Protein AF-A0A2A4RVU8-F1 (afdb_monomer_lite)

Foldseek 3Di:
DVVVVVVVVVVVVVVVVVVVVVVPQDQEAEDEDEPVDDDPCVVCVVVVVVCVVSVHHYHYDYDHDVVVVVVVD

Sequence (73 aa):
MKKILSLILGSIVAITLSASVAYSAANQVRVAFFLEWALPNQEDKVKNTFDDALGVPVKWTNFATGGEMTEAM

pLDDT: mean 82.17, std 8.36, range [60.41, 92.0]

Structure (mmCIF, N/CA/C/O backbone):
data_AF-A0A2A4RVU8-F1
#
_entry.id   AF-A0A2A4RVU8-F1
#
loop_
_atom_site.group_PDB
_atom_site.id
_atom_site.type_symbol
_atom_site.label_atom_id
_atom_site.label_alt_id
_atom_site.label_comp_id
_atom_site.label_asym_id
_atom_site.label_entity_id
_atom_site.label_seq_id
_atom_site.pdbx_PDB_ins_code
_atom_site.Cartn_x
_atom_site.Cartn_y
_atom_site.Cartn_z
_atom_site.occupancy
_atom_site.B_iso_or_equiv
_atom_site.auth_seq_id
_atom_site.auth_comp_id
_atom_site.auth_asym_id
_atom_site.auth_atom_id
_atom_site.pdbx_PDB_model_num
ATOM 1 N N . MET A 1 1 ? -33.261 18.618 33.663 1.00 62.25 1 MET A N 1
ATOM 2 C CA . MET A 1 1 ? -33.399 18.191 32.250 1.00 62.25 1 MET A CA 1
ATOM 3 C C . MET A 1 1 ? -32.262 18.697 31.362 1.00 62.25 1 MET A C 1
ATOM 5 O O . MET A 1 1 ? -31.555 17.865 30.819 1.00 62.25 1 MET A O 1
ATOM 9 N N . LYS A 1 2 ? -31.992 20.013 31.285 1.00 71.94 2 LYS A N 1
ATOM 10 C CA . LYS A 1 2 ? -30.913 20.579 30.439 1.00 71.94 2 LYS A CA 1
ATOM 11 C C . LYS A 1 2 ? -29.515 19.972 30.675 1.00 71.94 2 LYS A C 1
ATOM 13 O O . LYS A 1 2 ? -28.821 19.681 29.714 1.00 71.94 2 LYS A O 1
ATOM 18 N N . LYS A 1 3 ? -29.132 19.711 31.935 1.00 74.44 3 LYS A N 1
ATOM 19 C CA . LYS A 1 3 ? -27.834 19.090 32.280 1.00 74.44 3 LYS A CA 1
ATOM 20 C C . LYS A 1 3 ? -27.708 17.635 31.810 1.00 74.44 3 LYS A C 1
ATOM 22 O O . LYS A 1 3 ? -26.656 17.251 31.328 1.00 74.44 3 LYS A O 1
ATOM 27 N N . ILE A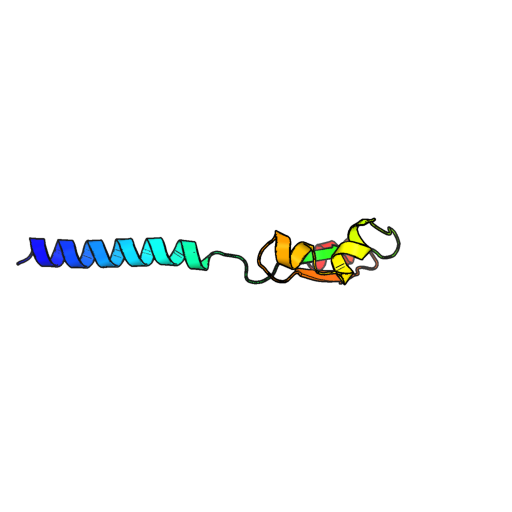 1 4 ? -28.789 16.859 31.907 1.00 83.94 4 ILE A N 1
ATOM 28 C CA . ILE A 1 4 ? -28.834 15.459 31.451 1.00 83.94 4 ILE A CA 1
ATOM 29 C C . ILE A 1 4 ? -28.784 15.413 29.921 1.00 83.94 4 ILE A C 1
ATOM 31 O O . ILE A 1 4 ? -28.008 14.654 29.359 1.00 83.94 4 ILE A O 1
ATOM 35 N N . LEU A 1 5 ? -29.539 16.290 29.251 1.00 83.62 5 LEU A N 1
ATOM 36 C CA . LEU A 1 5 ? -29.513 16.404 27.793 1.00 83.62 5 LEU A CA 1
ATOM 37 C C . LEU A 1 5 ? -28.128 16.825 27.278 1.00 83.62 5 LEU A C 1
ATOM 39 O O . LEU A 1 5 ? -27.633 16.247 26.320 1.00 83.62 5 LEU A O 1
ATOM 43 N N . SER A 1 6 ? -27.479 17.777 27.954 1.00 81.94 6 SER A N 1
ATOM 44 C CA . SER A 1 6 ? -26.115 18.210 27.630 1.00 81.94 6 SER A CA 1
ATOM 45 C C . SER A 1 6 ? -25.079 17.103 27.826 1.00 81.94 6 SER A C 1
ATOM 47 O O . SER A 1 6 ? -24.122 17.033 27.060 1.00 81.94 6 SER A O 1
ATOM 49 N N . LEU A 1 7 ? -25.262 16.247 28.835 1.00 86.12 7 LEU A N 1
ATOM 50 C CA . LEU A 1 7 ? -24.372 15.119 29.098 1.00 86.12 7 LEU A CA 1
ATOM 51 C C . LEU A 1 7 ? -24.510 14.060 28.000 1.00 86.12 7 LEU A C 1
ATOM 53 O O . LEU A 1 7 ? -23.505 13.644 27.442 1.00 86.12 7 LEU A O 1
ATOM 57 N N . ILE A 1 8 ? -25.745 13.718 27.614 1.00 87.62 8 ILE A N 1
ATOM 58 C CA . ILE A 1 8 ? -26.023 12.771 26.522 1.00 87.62 8 ILE A CA 1
ATOM 59 C C . ILE A 1 8 ? -25.446 13.281 25.195 1.00 87.62 8 ILE A C 1
ATOM 61 O O . ILE A 1 8 ? -24.771 12.533 24.491 1.00 87.62 8 ILE A O 1
ATOM 65 N N . LEU A 1 9 ? -25.656 14.560 24.865 1.00 85.12 9 LEU A N 1
ATOM 66 C CA . LEU A 1 9 ? -25.121 15.152 23.636 1.00 85.12 9 LEU A CA 1
ATOM 67 C C . LEU A 1 9 ? -23.585 15.168 23.629 1.00 85.12 9 LEU A C 1
ATOM 69 O O . LEU A 1 9 ? -22.973 14.830 22.619 1.00 85.12 9 LEU A O 1
ATOM 73 N N . GLY A 1 10 ? -22.960 15.502 24.763 1.00 86.50 10 GLY A N 1
ATOM 74 C CA . GLY A 1 10 ? -21.505 15.465 24.914 1.00 86.50 10 GLY A CA 1
ATOM 75 C C . GLY A 1 10 ? -20.926 14.054 24.778 1.00 86.50 10 GLY A C 1
ATOM 76 O O . GLY A 1 10 ? -19.895 13.875 24.133 1.00 86.50 10 GLY A O 1
ATOM 77 N N . SER A 1 11 ? -21.611 13.040 25.317 1.00 84.06 11 SER A N 1
ATOM 78 C CA . SER A 1 11 ? -21.216 11.635 25.173 1.00 84.06 11 SER A CA 1
ATOM 79 C C . SER A 1 11 ? -21.275 11.161 23.721 1.00 84.06 11 SER A C 1
ATOM 81 O O . SER A 1 11 ? -20.360 10.479 23.270 1.00 84.06 11 SER A O 1
ATOM 83 N N . ILE A 1 12 ? -22.308 11.552 22.968 1.00 85.62 12 ILE A N 1
ATOM 84 C CA . ILE A 1 12 ? -22.431 11.209 21.543 1.00 85.62 12 ILE A CA 1
ATOM 85 C C . ILE A 1 12 ? -21.269 11.810 20.749 1.00 85.62 12 ILE A C 1
ATOM 87 O O . ILE A 1 12 ? -20.624 11.103 19.980 1.00 85.62 12 ILE A O 1
ATOM 91 N N . VAL A 1 13 ? -20.950 13.086 20.983 1.00 85.12 13 VAL A N 1
ATOM 92 C CA . VAL A 1 13 ? -19.822 13.759 20.324 1.00 85.12 13 VAL A CA 1
ATOM 93 C C . VAL A 1 13 ? -18.506 13.038 20.633 1.00 85.12 13 VAL A C 1
ATOM 95 O O . VAL A 1 13 ? -17.782 12.676 19.706 1.00 85.12 13 VAL A O 1
ATOM 98 N N . ALA A 1 14 ? -18.230 12.731 21.903 1.00 81.56 14 ALA A N 1
ATOM 99 C CA . ALA A 1 14 ? -17.023 12.002 22.294 1.00 81.56 14 ALA A CA 1
ATOM 100 C C . ALA A 1 14 ? -16.904 10.633 21.596 1.00 81.56 14 ALA A C 1
ATOM 102 O O . ALA A 1 14 ? -15.844 10.308 21.068 1.00 81.56 14 ALA A O 1
ATOM 103 N N . ILE A 1 15 ? -18.000 9.871 21.509 1.00 82.50 15 ILE A N 1
ATOM 104 C CA . ILE A 1 15 ? -18.027 8.570 20.821 1.00 82.50 15 ILE A CA 1
ATOM 105 C C . ILE A 1 15 ? -17.753 8.732 19.320 1.00 82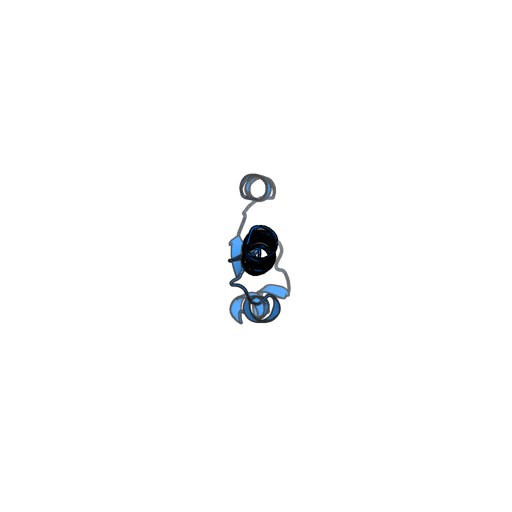.50 15 ILE A C 1
ATOM 107 O O . ILE A 1 15 ? -16.963 7.974 18.759 1.00 82.50 15 ILE A O 1
ATOM 111 N N . THR A 1 16 ? -18.356 9.729 18.664 1.00 78.94 16 THR A N 1
ATOM 112 C CA . THR A 1 16 ? -18.139 9.966 17.225 1.00 78.94 16 THR A CA 1
ATOM 113 C C . THR A 1 16 ? -16.697 10.360 16.901 1.00 78.94 16 THR A C 1
ATOM 115 O O . THR A 1 16 ? -16.141 9.869 15.921 1.00 78.94 16 THR A O 1
ATOM 118 N N . LEU A 1 17 ? -16.062 11.168 17.755 1.00 77.62 17 LEU A N 1
ATOM 119 C CA . LEU A 1 17 ? -14.653 11.547 17.619 1.00 77.62 17 LEU A CA 1
ATOM 120 C C . LEU A 1 17 ? -13.701 10.374 17.890 1.00 77.62 17 LEU A C 1
ATOM 122 O O . LEU A 1 17 ? -12.670 10.260 17.234 1.00 77.62 17 LEU A O 1
ATOM 126 N N . SER A 1 18 ? -14.028 9.471 18.817 1.00 71.38 18 SER A N 1
ATOM 127 C CA . SER A 1 18 ? -13.235 8.251 19.022 1.00 71.38 18 SER A CA 1
ATOM 128 C C . SER A 1 18 ? -13.375 7.267 17.854 1.00 71.38 18 SER A C 1
ATOM 130 O O . SER A 1 18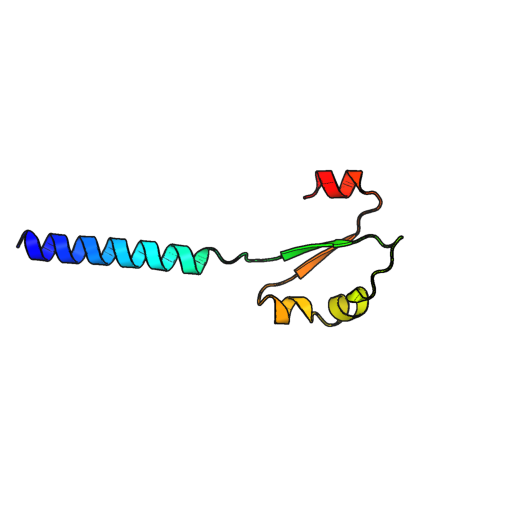 ? -12.395 6.640 17.454 1.00 71.38 18 SER A O 1
ATOM 132 N N . ALA A 1 19 ? -14.566 7.164 17.260 1.00 68.44 19 ALA A N 1
ATOM 133 C CA . ALA A 1 19 ? -14.820 6.293 16.115 1.00 68.44 19 ALA A CA 1
ATOM 134 C C . ALA A 1 19 ? -14.118 6.767 14.828 1.00 68.44 19 ALA A C 1
ATOM 136 O O . ALA A 1 19 ? -13.667 5.933 14.043 1.00 68.44 19 ALA A O 1
ATOM 137 N N . SER A 1 20 ? -13.962 8.082 14.618 1.00 64.38 20 SER A N 1
ATOM 138 C CA . SER A 1 20 ? -13.264 8.611 13.436 1.00 64.38 20 SER A CA 1
ATOM 139 C C . SER A 1 20 ? -11.779 8.243 13.394 1.00 64.38 20 SER A C 1
ATOM 141 O O . SER A 1 20 ? -11.228 8.068 12.313 1.00 64.38 20 SER A O 1
ATOM 143 N N . VAL A 1 21 ? -11.132 8.075 14.553 1.00 62.69 21 VAL A N 1
ATOM 144 C CA . VAL A 1 21 ? -9.718 7.661 14.620 1.00 62.69 21 VAL A CA 1
ATOM 145 C C . VAL A 1 21 ? -9.562 6.184 14.249 1.00 62.69 21 VAL A C 1
ATOM 147 O O . VAL A 1 21 ? -8.634 5.829 13.529 1.00 62.69 21 VAL A O 1
ATOM 150 N N . ALA A 1 22 ? -10.505 5.331 14.662 1.00 60.75 22 ALA A N 1
ATOM 151 C CA . ALA A 1 22 ? -10.509 3.910 14.309 1.00 60.75 22 ALA A CA 1
ATOM 152 C C . ALA A 1 22 ? -10.722 3.663 12.800 1.00 60.75 22 ALA A C 1
ATOM 154 O O . ALA A 1 22 ? -10.216 2.684 12.262 1.00 60.75 22 ALA A O 1
ATOM 155 N N . TYR A 1 23 ? -11.422 4.569 12.109 1.00 60.41 23 TYR A N 1
ATOM 156 C CA . TYR A 1 23 ? -11.643 4.519 10.657 1.00 60.41 23 TYR A CA 1
ATOM 157 C C . TYR A 1 23 ? -10.557 5.215 9.822 1.00 60.41 23 TYR A C 1
ATOM 159 O O . TYR A 1 23 ? -10.631 5.198 8.597 1.00 60.41 23 TYR A O 1
ATOM 167 N N . SER A 1 24 ? -9.546 5.821 10.453 1.00 66.00 24 SER A N 1
ATOM 168 C CA . SER A 1 24 ? -8.451 6.499 9.743 1.00 66.00 24 SER A CA 1
ATOM 169 C C . SER A 1 24 ? -7.344 5.544 9.269 1.00 66.00 24 SER A C 1
ATOM 171 O O . SER A 1 24 ? -6.359 6.002 8.685 1.00 66.00 24 SER A O 1
ATOM 173 N N . ALA A 1 25 ? -7.461 4.239 9.529 1.00 66.94 25 ALA A N 1
ATOM 174 C CA . ALA A 1 25 ? -6.512 3.253 9.028 1.00 66.94 25 ALA A CA 1
ATOM 175 C C . ALA A 1 25 ? -6.556 3.204 7.490 1.00 66.94 25 ALA A C 1
ATOM 177 O O . ALA A 1 25 ? -7.627 3.191 6.882 1.00 66.94 25 ALA A O 1
ATOM 178 N N . ALA A 1 26 ? -5.387 3.198 6.846 1.00 72.69 26 ALA A N 1
ATOM 179 C CA . ALA A 1 26 ? -5.306 3.102 5.394 1.00 72.69 26 ALA A CA 1
ATOM 180 C C . ALA A 1 26 ? -5.825 1.732 4.932 1.00 72.69 26 ALA A C 1
ATOM 182 O O . ALA A 1 26 ? -5.328 0.710 5.377 1.00 72.69 26 ALA A O 1
ATOM 183 N N . ASN A 1 27 ? -6.786 1.687 4.008 1.00 84.12 27 ASN A N 1
ATOM 184 C CA . ASN A 1 27 ? -7.363 0.413 3.547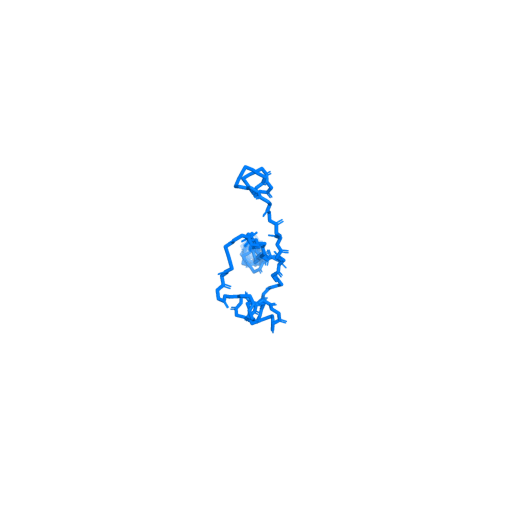 1.00 84.12 27 ASN A CA 1
ATOM 185 C C . ASN A 1 27 ? -6.409 -0.428 2.678 1.00 84.12 27 ASN A C 1
ATOM 187 O O . ASN A 1 27 ? -6.684 -1.595 2.415 1.00 84.12 27 ASN A O 1
ATOM 191 N N . GLN A 1 28 ? -5.338 0.176 2.162 1.00 87.19 28 GLN A N 1
ATOM 192 C CA . GLN A 1 28 ? -4.350 -0.463 1.297 1.00 87.19 28 GLN A CA 1
ATOM 193 C C . GLN A 1 28 ? -3.069 0.373 1.293 1.00 87.19 28 GLN A C 1
ATOM 195 O O . GLN A 1 28 ? -3.129 1.603 1.236 1.00 87.19 28 GLN A O 1
ATOM 200 N N . VAL A 1 29 ? -1.918 -0.292 1.276 1.00 89.44 29 VAL A N 1
ATOM 201 C CA . VAL A 1 29 ? -0.613 0.339 1.050 1.00 89.44 29 VAL A CA 1
ATOM 202 C C . VAL A 1 29 ? -0.200 0.110 -0.399 1.00 89.44 29 VAL A C 1
ATOM 204 O O . VAL A 1 29 ? -0.311 -0.994 -0.923 1.00 89.44 29 VAL A O 1
ATOM 207 N N . ARG A 1 30 ? 0.271 1.156 -1.081 1.00 89.81 30 ARG A N 1
ATOM 208 C CA . ARG A 1 30 ? 0.805 1.057 -2.446 1.00 89.81 30 ARG A CA 1
ATOM 209 C C . ARG A 1 30 ? 2.320 1.156 -2.396 1.00 89.81 30 ARG A C 1
ATOM 211 O O . ARG A 1 30 ? 2.846 2.124 -1.859 1.00 89.81 30 ARG A O 1
ATOM 218 N N . VAL A 1 31 ? 3.006 0.179 -2.980 1.00 89.56 31 VAL A N 1
ATOM 219 C CA . VAL A 1 31 ? 4.470 0.149 -3.042 1.00 89.56 31 VAL A CA 1
ATOM 220 C C . VAL A 1 31 ? 4.919 0.175 -4.496 1.00 89.56 31 VAL A C 1
ATOM 222 O O . VAL A 1 31 ? 4.522 -0.667 -5.307 1.00 89.56 31 VAL A O 1
ATOM 225 N N . ALA A 1 32 ? 5.749 1.161 -4.820 1.00 89.75 32 ALA A N 1
ATOM 226 C CA . ALA A 1 32 ? 6.440 1.259 -6.096 1.00 89.75 32 ALA A CA 1
ATOM 227 C C . ALA A 1 32 ? 7.715 0.406 -6.074 1.00 89.75 32 ALA A C 1
ATOM 229 O O . ALA A 1 32 ? 8.441 0.395 -5.080 1.00 89.75 32 ALA A O 1
ATOM 230 N N . PHE A 1 33 ? 8.005 -0.290 -7.171 1.00 87.50 33 PHE A N 1
ATOM 231 C CA . PHE A 1 33 ? 9.291 -0.955 -7.372 1.00 87.50 33 PHE A CA 1
ATOM 232 C C . PHE A 1 33 ? 9.742 -0.848 -8.832 1.00 87.50 33 PHE A C 1
ATOM 234 O O . PHE A 1 33 ? 8.942 -0.545 -9.717 1.00 87.50 33 PHE A O 1
ATOM 241 N N . PHE A 1 34 ? 11.023 -1.124 -9.069 1.00 86.69 34 PHE A N 1
ATOM 242 C CA . PHE A 1 34 ? 11.632 -1.138 -10.396 1.00 86.69 34 PHE A CA 1
ATOM 243 C C . PHE A 1 34 ? 12.208 -2.524 -10.669 1.00 86.69 34 PHE A C 1
ATOM 245 O O . PHE A 1 34 ? 12.930 -3.065 -9.833 1.00 86.69 34 PHE A O 1
ATOM 252 N N . LEU A 1 35 ? 11.910 -3.105 -11.832 1.00 83.94 35 LEU A N 1
ATOM 253 C CA . LEU A 1 35 ? 12.515 -4.377 -12.250 1.00 83.94 35 LEU A CA 1
ATOM 254 C C . LEU A 1 35 ? 14.021 -4.257 -12.517 1.00 83.94 35 LEU A C 1
ATOM 256 O O . LEU A 1 35 ? 14.746 -5.219 -12.281 1.00 83.94 35 LEU A O 1
ATOM 260 N N . GLU A 1 36 ? 14.487 -3.082 -12.948 1.00 81.00 36 GLU A N 1
ATOM 261 C CA . GLU A 1 36 ? 15.910 -2.813 -13.205 1.00 81.00 36 GLU A CA 1
ATOM 262 C C . GLU A 1 36 ? 16.754 -2.916 -11.924 1.00 81.00 36 GLU A C 1
ATOM 264 O O . GLU A 1 36 ? 17.928 -3.279 -11.967 1.00 81.00 36 GLU A O 1
ATOM 269 N N . TRP A 1 37 ? 16.146 -2.651 -10.762 1.00 80.06 37 TRP A N 1
ATOM 270 C CA . TRP A 1 37 ? 16.790 -2.715 -9.452 1.00 80.06 37 TRP A CA 1
ATOM 271 C C . TRP A 1 37 ? 16.089 -3.746 -8.577 1.00 80.06 37 TRP A C 1
ATOM 273 O O . TRP A 1 37 ? 15.241 -3.419 -7.746 1.00 80.06 37 TRP A O 1
ATOM 283 N N . ALA A 1 38 ? 16.449 -5.014 -8.779 1.00 71.06 38 ALA A N 1
ATOM 284 C CA . ALA A 1 38 ? 15.926 -6.114 -7.984 1.00 71.06 38 ALA A CA 1
ATOM 285 C C . ALA A 1 38 ? 16.228 -5.893 -6.493 1.00 71.06 38 ALA A C 1
ATOM 287 O O . ALA A 1 38 ? 17.368 -5.965 -6.038 1.00 71.06 38 ALA A O 1
ATOM 288 N N . LEU A 1 39 ? 15.173 -5.616 -5.733 1.00 71.75 39 LEU A N 1
ATOM 289 C CA . LEU A 1 39 ? 15.222 -5.504 -4.285 1.00 71.75 39 LEU A CA 1
ATOM 290 C C . LEU A 1 39 ? 15.077 -6.906 -3.652 1.00 71.75 39 LEU A C 1
ATOM 292 O O . LEU A 1 39 ? 14.302 -7.718 -4.162 1.00 71.75 39 LEU A O 1
ATOM 296 N N . PRO A 1 40 ? 15.762 -7.216 -2.534 1.00 70.56 40 PRO A N 1
ATOM 297 C CA . PRO A 1 40 ? 15.657 -8.525 -1.866 1.00 70.56 40 PRO A CA 1
ATOM 298 C C . PRO A 1 40 ? 14.231 -8.845 -1.373 1.00 70.56 40 PRO A C 1
ATOM 300 O O . PRO A 1 40 ? 13.843 -9.997 -1.231 1.00 70.56 40 PRO A O 1
ATOM 303 N N . ASN A 1 41 ? 13.415 -7.813 -1.198 1.00 76.06 41 ASN A N 1
ATOM 304 C CA . ASN A 1 41 ? 12.038 -7.824 -0.711 1.00 76.06 41 ASN A CA 1
ATOM 305 C C . ASN A 1 41 ? 11.013 -8.394 -1.721 1.00 76.06 41 ASN A C 1
ATOM 307 O O . ASN A 1 41 ? 9.815 -8.410 -1.440 1.00 76.06 41 ASN A O 1
ATOM 311 N N . GLN A 1 42 ? 11.450 -8.877 -2.892 1.00 77.69 42 GLN A N 1
ATOM 312 C CA . GLN A 1 42 ? 10.565 -9.509 -3.883 1.00 77.69 42 GLN A CA 1
ATOM 313 C C . GLN A 1 42 ? 10.034 -10.874 -3.421 1.00 77.69 42 GLN A C 1
ATOM 315 O O . GLN A 1 42 ? 8.921 -11.247 -3.785 1.00 77.69 42 GLN A O 1
ATOM 320 N N . GLU A 1 43 ? 10.790 -11.609 -2.603 1.00 84.12 43 GLU A N 1
ATOM 321 C CA . GLU A 1 43 ? 10.319 -12.870 -2.020 1.00 84.12 43 GLU A CA 1
ATOM 322 C C . GLU A 1 43 ? 9.162 -12.624 -1.043 1.00 84.12 43 GLU A C 1
ATOM 324 O O . GLU A 1 43 ? 8.109 -13.254 -1.151 1.00 84.12 43 GLU A O 1
ATOM 329 N N . ASP A 1 44 ? 9.321 -11.645 -0.153 1.00 85.06 44 ASP A N 1
ATOM 330 C CA . ASP A 1 44 ? 8.296 -11.255 0.819 1.00 85.06 44 ASP A CA 1
ATOM 331 C C . ASP A 1 44 ? 7.051 -10.660 0.162 1.00 85.06 44 ASP A C 1
ATOM 333 O O . ASP A 1 44 ? 5.936 -10.855 0.645 1.00 85.06 44 ASP A O 1
ATOM 337 N N . LYS A 1 45 ? 7.212 -9.991 -0.984 1.00 83.00 45 LYS A N 1
ATOM 338 C CA . LYS A 1 45 ? 6.086 -9.592 -1.832 1.00 83.00 45 LYS A CA 1
ATOM 339 C C . LYS A 1 45 ? 5.280 -10.803 -2.303 1.00 83.00 45 LYS A C 1
ATOM 341 O O . LYS A 1 45 ? 4.059 -10.767 -2.244 1.00 83.00 45 LYS A O 1
ATOM 346 N N . VAL A 1 46 ? 5.933 -11.856 -2.800 1.00 85.38 46 VAL A N 1
ATOM 347 C CA . VAL A 1 46 ? 5.231 -13.058 -3.297 1.00 85.38 46 VAL A CA 1
ATOM 348 C C . VAL A 1 46 ? 4.572 -13.822 -2.150 1.00 85.38 46 VAL A C 1
ATOM 350 O O . VAL A 1 46 ? 3.502 -14.401 -2.325 1.00 85.38 4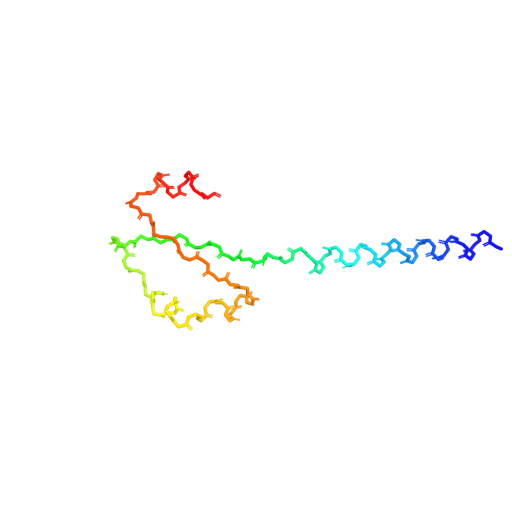6 VAL A O 1
ATOM 353 N N . LYS A 1 47 ? 5.198 -13.804 -0.972 1.00 89.62 47 LYS A N 1
ATOM 354 C CA . LYS A 1 47 ? 4.688 -14.440 0.246 1.00 89.62 47 LYS A CA 1
ATOM 355 C C . LYS A 1 47 ? 3.642 -13.605 0.993 1.00 89.62 47 LYS A C 1
ATOM 357 O O . LYS A 1 47 ? 3.083 -14.108 1.958 1.00 89.62 47 LYS A O 1
ATOM 362 N N . ASN A 1 48 ? 3.360 -12.378 0.546 1.00 88.25 48 ASN A N 1
ATOM 363 C CA . ASN A 1 48 ? 2.482 -11.406 1.210 1.00 88.25 48 ASN A CA 1
ATOM 364 C C . ASN A 1 48 ? 2.876 -11.098 2.667 1.00 88.25 48 ASN A C 1
ATOM 366 O O . ASN A 1 48 ? 2.043 -10.672 3.461 1.00 88.25 48 ASN A O 1
ATOM 370 N N . THR A 1 49 ? 4.157 -11.245 3.024 1.00 90.62 49 THR A N 1
ATOM 371 C CA . THR A 1 49 ? 4.643 -11.004 4.393 1.00 90.62 49 THR A CA 1
ATOM 372 C C . THR A 1 49 ? 4.405 -9.551 4.834 1.00 90.62 49 THR A C 1
ATOM 374 O O . THR A 1 49 ? 4.248 -9.263 6.020 1.00 90.62 49 THR A O 1
ATOM 377 N N . PHE A 1 50 ? 4.364 -8.616 3.878 1.00 89.56 50 PHE A N 1
ATOM 378 C CA . PHE A 1 50 ? 4.084 -7.204 4.138 1.00 89.56 50 PHE A CA 1
ATOM 379 C C . PHE A 1 50 ? 2.620 -6.930 4.478 1.00 89.56 50 PHE A C 1
ATOM 381 O O . PHE A 1 50 ? 2.360 -6.075 5.319 1.00 89.56 50 PHE A O 1
ATOM 388 N N . ASP A 1 51 ? 1.684 -7.645 3.861 1.00 90.62 51 ASP A N 1
ATOM 389 C CA . ASP A 1 51 ? 0.254 -7.513 4.139 1.00 90.62 51 ASP A CA 1
ATOM 390 C C . ASP A 1 51 ? -0.022 -7.909 5.593 1.00 90.62 51 ASP A C 1
ATOM 392 O O . ASP A 1 51 ? -0.694 -7.180 6.325 1.00 90.62 51 ASP A O 1
ATOM 396 N N . ASP A 1 52 ? 0.598 -9.005 6.035 1.00 89.44 52 ASP A N 1
ATOM 397 C CA . ASP A 1 52 ? 0.519 -9.488 7.413 1.00 89.44 52 ASP A CA 1
ATOM 398 C C . ASP A 1 52 ? 1.172 -8.508 8.400 1.00 89.44 52 ASP A C 1
ATOM 400 O O . ASP A 1 52 ? 0.604 -8.201 9.448 1.00 89.44 52 ASP A O 1
ATOM 404 N N . ALA A 1 53 ? 2.355 -7.980 8.067 1.00 89.06 53 ALA A N 1
ATOM 405 C CA . ALA A 1 53 ? 3.088 -7.065 8.942 1.00 89.06 53 ALA A CA 1
ATOM 406 C C . ALA A 1 53 ? 2.426 -5.680 9.064 1.00 89.06 53 ALA A C 1
ATOM 408 O O . ALA A 1 53 ? 2.500 -5.051 10.120 1.00 89.06 53 ALA A O 1
ATOM 409 N N . LEU A 1 54 ? 1.797 -5.192 7.992 1.00 87.81 54 LEU A N 1
ATOM 410 C CA . LEU A 1 54 ? 1.132 -3.886 7.946 1.00 87.81 54 LEU A CA 1
ATOM 411 C C . LEU A 1 54 ? -0.353 -3.968 8.326 1.00 87.81 54 LEU A C 1
ATOM 413 O O . LEU A 1 54 ? -0.980 -2.934 8.558 1.00 87.81 54 LEU A O 1
ATOM 417 N N . GLY A 1 55 ? -0.917 -5.177 8.396 1.00 88.19 55 GLY A N 1
ATOM 418 C CA . GLY A 1 55 ? -2.323 -5.429 8.714 1.00 88.19 55 GLY A CA 1
ATOM 419 C C . GLY A 1 55 ? -3.300 -4.960 7.633 1.00 88.19 55 GLY A C 1
ATOM 420 O O . GLY A 1 55 ? -4.504 -4.898 7.883 1.00 88.19 55 GLY A O 1
ATOM 421 N N . VAL A 1 56 ? -2.792 -4.589 6.455 1.00 90.56 56 VAL A N 1
ATOM 422 C CA . VAL A 1 56 ? -3.555 -4.035 5.331 1.00 90.56 56 VAL A CA 1
ATOM 423 C C . VAL A 1 56 ? -2.950 -4.527 4.012 1.00 90.56 56 VAL A C 1
ATOM 425 O O . VAL A 1 56 ? -1.730 -4.674 3.933 1.00 90.56 56 VAL A O 1
ATOM 428 N N . PRO A 1 57 ? -3.758 -4.753 2.958 1.00 91.44 57 PRO A N 1
ATOM 429 C CA . PRO A 1 57 ? -3.2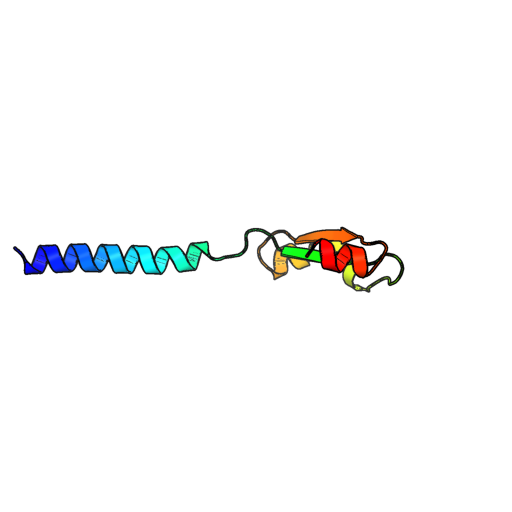54 -5.266 1.689 1.00 91.44 57 PRO A CA 1
ATOM 430 C C . PRO A 1 57 ? -2.175 -4.377 1.068 1.00 91.44 57 PRO A C 1
ATOM 432 O O . PRO A 1 57 ? -2.316 -3.147 1.069 1.00 91.44 57 PRO A O 1
ATOM 435 N N . VAL A 1 58 ? -1.154 -4.982 0.457 1.00 92.00 58 VAL A N 1
ATOM 436 C CA . VAL A 1 58 ? -0.089 -4.244 -0.236 1.00 92.00 58 VAL A CA 1
ATOM 437 C C . VAL A 1 58 ? -0.185 -4.422 -1.747 1.00 92.00 58 VAL A C 1
ATOM 439 O O . VAL A 1 58 ? -0.028 -5.507 -2.303 1.00 92.00 58 VAL A O 1
ATOM 442 N N . LYS A 1 59 ? -0.400 -3.315 -2.459 1.00 90.81 59 LYS A N 1
ATOM 443 C CA . LYS A 1 59 ? -0.434 -3.280 -3.921 1.00 90.81 59 LYS A CA 1
ATOM 444 C C . LYS A 1 59 ? 0.913 -2.857 -4.488 1.00 90.81 59 LYS A C 1
ATOM 446 O O . LYS A 1 59 ? 1.315 -1.697 -4.392 1.00 90.81 59 LYS A O 1
ATOM 451 N N . TRP A 1 60 ? 1.562 -3.791 -5.165 1.00 89.62 60 TRP A N 1
ATOM 452 C CA . TRP A 1 60 ? 2.857 -3.586 -5.802 1.00 89.62 60 TRP A CA 1
ATOM 453 C C . TRP A 1 60 ? 2.695 -3.114 -7.244 1.00 89.62 60 TRP A C 1
ATOM 455 O O . TRP A 1 60 ? 2.026 -3.769 -8.040 1.00 89.62 60 TRP A O 1
ATOM 465 N N . THR A 1 61 ? 3.330 -1.998 -7.594 1.00 89.31 61 THR A N 1
ATOM 466 C CA . THR A 1 61 ? 3.315 -1.446 -8.957 1.00 89.31 61 THR A CA 1
ATOM 467 C C . THR A 1 61 ? 4.740 -1.327 -9.475 1.00 89.31 61 THR A C 1
ATOM 469 O O . THR A 1 61 ? 5.586 -0.729 -8.812 1.00 89.31 61 THR A O 1
ATOM 472 N N . ASN A 1 62 ? 5.003 -1.923 -10.639 1.00 89.00 62 ASN A N 1
ATOM 473 C CA . ASN A 1 62 ? 6.276 -1.750 -11.327 1.00 89.00 62 ASN A CA 1
ATOM 474 C C . ASN A 1 62 ? 6.253 -0.460 -12.146 1.00 89.00 62 ASN A C 1
ATOM 476 O O . ASN A 1 62 ? 5.284 -0.232 -12.870 1.00 89.00 62 ASN A O 1
ATOM 480 N N . PHE A 1 63 ? 7.336 0.305 -12.098 1.00 88.44 63 PHE A N 1
ATOM 481 C CA . PHE A 1 63 ? 7.549 1.472 -12.951 1.00 88.44 63 PHE A CA 1
ATOM 482 C C . PHE A 1 63 ? 8.764 1.258 -13.853 1.00 88.44 63 PHE A C 1
ATOM 484 O O . PHE A 1 63 ? 9.704 0.559 -13.468 1.00 88.44 63 PHE A O 1
ATOM 491 N N . ALA A 1 64 ? 8.748 1.838 -15.057 1.00 86.50 64 ALA A N 1
ATOM 492 C CA . ALA A 1 64 ? 9.900 1.781 -15.953 1.00 86.50 64 ALA A CA 1
ATOM 493 C C . ALA A 1 64 ? 10.891 2.912 -15.649 1.00 86.50 64 ALA A C 1
ATOM 495 O O . ALA A 1 64 ? 12.099 2.715 -15.757 1.00 86.50 64 ALA A O 1
ATOM 496 N N . THR A 1 65 ? 10.401 4.081 -15.221 1.00 84.38 65 THR A N 1
ATOM 497 C CA . THR A 1 65 ? 11.244 5.232 -14.860 1.00 84.38 65 THR A CA 1
ATOM 498 C C . THR A 1 65 ? 10.763 5.946 -13.593 1.00 84.38 65 THR A C 1
ATOM 500 O O . THR A 1 65 ? 9.598 5.859 -13.204 1.00 84.38 65 THR A O 1
ATOM 503 N N . GLY A 1 66 ? 11.659 6.689 -12.934 1.00 81.50 66 GLY A N 1
ATOM 504 C CA . GLY A 1 66 ? 11.310 7.487 -11.750 1.00 81.50 66 GLY A CA 1
ATOM 505 C C . GLY A 1 66 ? 10.325 8.631 -12.032 1.00 81.50 66 GLY A C 1
ATOM 506 O O . GLY A 1 66 ? 9.609 9.051 -11.123 1.00 81.50 66 GLY A O 1
ATOM 507 N N . GLY A 1 67 ? 10.254 9.104 -13.283 1.00 88.06 67 GLY A N 1
ATOM 508 C CA . GLY A 1 67 ? 9.271 10.101 -13.717 1.00 88.06 67 GLY A CA 1
ATOM 509 C C . GLY A 1 67 ? 7.846 9.560 -13.623 1.00 88.06 67 GLY A C 1
ATOM 510 O O . GLY A 1 67 ? 7.032 10.116 -12.894 1.00 88.06 67 GLY A O 1
ATOM 511 N N . GLU A 1 68 ? 7.593 8.403 -14.242 1.00 85.06 68 GLU A N 1
ATOM 512 C CA . GLU A 1 68 ? 6.295 7.711 -14.162 1.00 85.06 68 GLU A CA 1
ATOM 513 C C . GLU A 1 68 ? 5.907 7.369 -12.717 1.00 85.06 68 GLU A C 1
ATOM 515 O O . GLU A 1 68 ? 4.737 7.443 -12.347 1.00 85.06 68 GLU A O 1
ATOM 520 N N . MET A 1 69 ? 6.887 7.010 -11.879 1.00 87.75 69 MET A N 1
ATOM 521 C CA . MET A 1 69 ? 6.645 6.763 -10.456 1.00 87.75 69 MET A CA 1
ATOM 522 C C . MET A 1 69 ? 6.168 8.029 -9.739 1.00 87.75 69 MET A C 1
ATOM 524 O O . MET A 1 69 ? 5.226 7.961 -8.957 1.00 87.75 69 MET A O 1
ATOM 528 N N . THR A 1 70 ? 6.810 9.169 -9.997 1.00 86.81 70 THR A N 1
ATOM 529 C CA . THR A 1 70 ? 6.473 10.445 -9.347 1.00 86.81 70 THR A CA 1
ATOM 530 C C . THR A 1 70 ? 5.094 10.938 -9.778 1.00 86.81 70 THR A C 1
ATOM 532 O O . THR A 1 70 ? 4.364 11.487 -8.966 1.00 86.81 70 THR A O 1
ATOM 535 N N . GLU A 1 71 ? 4.706 10.707 -11.032 1.00 87.06 71 GLU A N 1
ATOM 536 C CA . GLU A 1 71 ? 3.373 11.057 -11.537 1.00 87.06 71 GLU A CA 1
ATOM 537 C C . GLU A 1 71 ? 2.254 10.177 -10.957 1.00 87.06 71 GLU A C 1
ATOM 539 O O . GLU A 1 71 ? 1.105 10.608 -10.867 1.00 87.06 71 GLU A O 1
ATOM 544 N N . ALA A 1 72 ? 2.567 8.939 -10.570 1.00 81.75 72 ALA A N 1
ATOM 545 C CA . ALA A 1 72 ? 1.587 7.971 -10.087 1.00 81.75 72 ALA A CA 1
ATOM 546 C C . ALA A 1 72 ? 1.398 7.949 -8.558 1.00 81.75 72 ALA A C 1
ATOM 548 O O . ALA A 1 72 ? 0.506 7.233 -8.078 1.00 81.75 72 ALA A O 1
ATOM 549 N N . MET A 1 73 ? 2.244 8.639 -7.789 1.00 78.88 73 MET A N 1
ATOM 550 C CA . MET A 1 73 ? 2.245 8.646 -6.316 1.00 78.88 73 MET A CA 1
ATOM 551 C C . MET A 1 73 ? 1.576 9.897 -5.761 1.00 78.88 73 MET A C 1
ATOM 553 O O . MET A 1 73 ? 0.690 9.707 -4.898 1.00 78.88 73 MET A O 1
#

Secondary structure (DSSP, 8-state):
-HHHHHHHHHHHHHHHHHHHHHTTS-S-EEEEEESSS--TTHHHHHTTHHHHHHTS-EEEEEESSHHHHHHH-

Radius of gyration: 21.47 Å; chains: 1; bounding box: 50×35×48 Å